Protein AF-A0A2X3L3D7-F1 (afdb_monomer_lite)

Sequence (125 aa):
MIADYIHLIAQYLGLRVNVQMFADRDAALGALAQHKVDMVADPSGKVLPQHARLVPSNNFISDHPVLVHRKNNHGAPFRYRPGMRLAIARWYVDDSWIEQNFPGVTLRHFRYRRAGHGLGSLRRK

Secondary structure (DSSP, 8-state):
-HHHHHHHHHHHHT--------SSHHHHHHHHHTTSSS----TT-PPPPTTS---PPPP-S--------PPPTT-PPP---TT-EEEEETTSS-HHHHHHHSTT-EEEEE----TT---------

Foldseek 3Di:
DLVVVVVVVCVVVVHDDDDDDDPDDVRQLVCCLVVVDVDDDDPLPDDDDPPRPDDDDPDPDDDDDDDDDDDDPPPDDDDADAAAEDEDAPRHDDPVVVCVVRPNYHYDYDHDPPPDDDDDDDDDD

Organism: NCBI:txid158822

Structure (mmCIF, N/CA/C/O backbone):
data_AF-A0A2X3L3D7-F1
#
_entry.id   AF-A0A2X3L3D7-F1
#
loop_
_atom_site.group_PDB
_atom_site.id
_atom_site.type_symbol
_atom_site.label_atom_id
_atom_site.label_alt_id
_atom_site.label_comp_id
_atom_site.label_asym_id
_atom_site.label_entity_id
_atom_site.label_seq_id
_atom_site.pdbx_PDB_ins_code
_atom_site.Cartn_x
_atom_site.Cartn_y
_atom_site.Cartn_z
_atom_site.occupancy
_atom_site.B_iso_or_equiv
_atom_site.auth_seq_id
_atom_site.auth_comp_id
_atom_site.auth_asym_id
_atom_site.auth_atom_id
_atom_site.pdbx_PDB_model_num
ATOM 1 N N . MET A 1 1 ? -0.437 12.166 3.894 1.00 76.88 1 MET A N 1
ATOM 2 C CA . MET A 1 1 ? -1.563 11.469 3.245 1.00 76.88 1 MET A CA 1
ATOM 3 C C . MET A 1 1 ? -2.304 10.546 4.205 1.00 76.88 1 MET A C 1
ATOM 5 O O . MET A 1 1 ? -3.394 10.910 4.599 1.00 76.88 1 MET A O 1
ATOM 9 N N . ILE A 1 2 ? -1.759 9.400 4.647 1.00 88.06 2 ILE A N 1
ATOM 10 C CA . ILE A 1 2 ? -2.502 8.486 5.554 1.00 88.06 2 ILE A CA 1
ATOM 11 C C . IL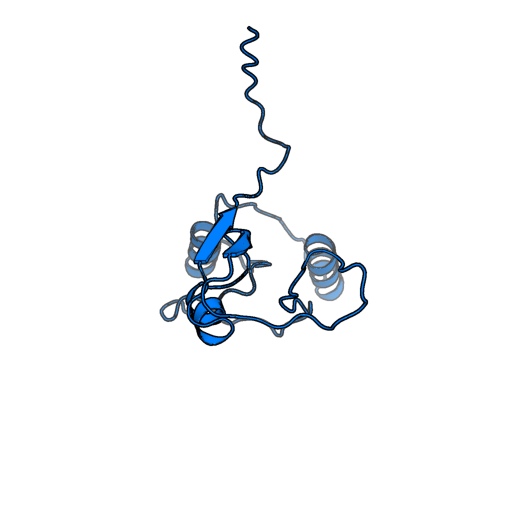E A 1 2 ? -2.985 9.180 6.840 1.00 88.06 2 ILE A C 1
ATOM 13 O O . ILE A 1 2 ? -4.137 9.021 7.226 1.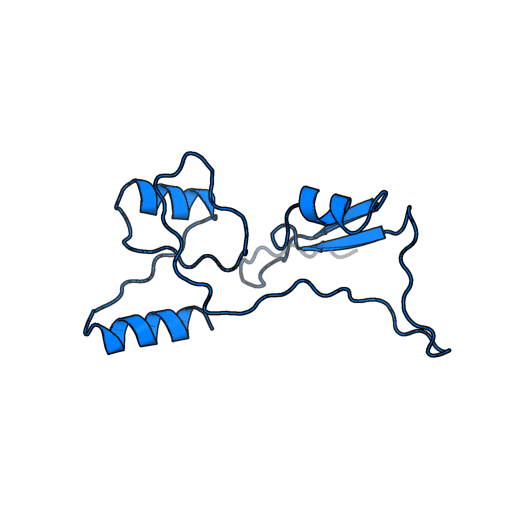00 88.06 2 ILE A O 1
ATOM 17 N N . ALA A 1 3 ? -2.121 9.975 7.478 1.00 88.69 3 ALA A N 1
ATOM 18 C CA . ALA A 1 3 ? -2.478 10.718 8.686 1.00 88.69 3 ALA A CA 1
ATOM 19 C C . ALA A 1 3 ? -3.665 11.675 8.466 1.00 88.69 3 ALA A C 1
ATOM 21 O O . ALA A 1 3 ? -4.501 11.820 9.352 1.00 88.69 3 ALA A O 1
ATOM 22 N N . ASP A 1 4 ? -3.776 12.260 7.271 1.00 90.50 4 ASP A N 1
ATOM 23 C CA . ASP A 1 4 ? -4.844 13.198 6.918 1.00 90.50 4 ASP A CA 1
ATOM 24 C C . ASP A 1 4 ? -6.192 12.468 6.806 1.00 90.50 4 ASP A C 1
ATOM 26 O O . ASP A 1 4 ? -7.196 12.928 7.342 1.00 90.50 4 ASP A O 1
ATOM 30 N N . TYR A 1 5 ? -6.214 11.274 6.199 1.00 90.81 5 TYR A N 1
ATOM 31 C CA . TYR A 1 5 ? -7.420 10.438 6.143 1.00 90.81 5 TYR A CA 1
ATOM 32 C C . TYR A 1 5 ? -7.847 9.934 7.524 1.00 90.81 5 TYR A C 1
ATOM 34 O O . TYR A 1 5 ? -9.034 9.950 7.837 1.00 90.81 5 TYR A O 1
ATOM 42 N N . ILE A 1 6 ? -6.896 9.535 8.376 1.00 91.44 6 ILE A N 1
ATOM 43 C CA . ILE A 1 6 ? -7.195 9.154 9.765 1.00 91.44 6 ILE A CA 1
ATOM 44 C C . ILE A 1 6 ? -7.804 10.341 10.521 1.00 91.44 6 ILE A C 1
ATOM 46 O O . ILE A 1 6 ? -8.771 10.168 11.262 1.00 91.44 6 ILE A O 1
ATOM 50 N N . HIS A 1 7 ? -7.275 11.548 10.309 1.00 91.38 7 HIS A N 1
ATOM 51 C CA . HIS A 1 7 ? -7.820 12.759 10.911 1.00 91.38 7 HIS A CA 1
ATOM 52 C C . HIS A 1 7 ? -9.250 13.049 10.438 1.00 91.38 7 HIS A C 1
ATOM 54 O O . HIS A 1 7 ? -10.112 13.335 11.265 1.00 91.38 7 HIS A O 1
ATOM 60 N N . LEU A 1 8 ? -9.533 12.908 9.140 1.00 93.69 8 LEU A N 1
ATOM 61 C CA . LEU A 1 8 ? -10.890 13.067 8.608 1.00 93.69 8 LEU A CA 1
ATOM 62 C C . LEU A 1 8 ? -11.860 12.041 9.204 1.00 93.69 8 LEU A C 1
ATOM 64 O O . LEU A 1 8 ? -12.939 12.421 9.646 1.00 93.69 8 LEU A O 1
ATOM 68 N N . ILE A 1 9 ? -11.478 10.762 9.280 1.00 91.62 9 ILE A N 1
ATOM 69 C CA . ILE A 1 9 ? -12.306 9.717 9.909 1.00 91.62 9 ILE A CA 1
ATOM 70 C C . ILE A 1 9 ? -12.621 10.086 11.365 1.00 91.62 9 ILE A C 1
ATOM 72 O O . ILE A 1 9 ? -13.773 9.997 11.788 1.00 91.62 9 ILE A O 1
ATOM 76 N N . ALA A 1 10 ? -11.617 10.552 12.114 1.00 94.00 10 ALA A N 1
ATOM 77 C CA . ALA A 1 10 ? -11.794 11.006 13.491 1.00 94.00 10 ALA A CA 1
ATOM 78 C C . ALA A 1 10 ? -12.826 12.139 13.589 1.00 94.00 10 ALA A C 1
ATOM 80 O O . ALA A 1 10 ? -13.732 12.081 14.420 1.00 94.00 10 ALA A O 1
ATOM 81 N N . GLN A 1 11 ? -12.712 13.141 12.713 1.00 96.19 11 GLN A N 1
ATOM 82 C CA . GLN A 1 11 ? -13.621 14.285 12.670 1.00 96.19 11 GLN A CA 1
ATOM 83 C C . GLN A 1 11 ? -15.054 13.872 12.319 1.00 96.19 11 GLN A C 1
ATOM 85 O O . GLN A 1 11 ? -15.979 14.242 13.037 1.00 96.19 11 GLN A O 1
ATOM 90 N N . TYR A 1 12 ? -15.243 13.081 11.259 1.00 96.62 12 TYR A N 1
ATOM 91 C CA . TYR A 1 12 ? -16.575 12.671 10.798 1.00 96.62 12 TYR A CA 1
ATOM 92 C C . TYR A 1 12 ? -17.303 11.751 11.782 1.00 96.62 12 TYR A C 1
ATOM 94 O O . TYR A 1 12 ? -18.531 11.757 11.818 1.00 96.62 12 TYR A O 1
ATOM 102 N N . LEU A 1 13 ? -16.568 10.976 12.583 1.00 95.88 13 LEU A N 1
ATOM 103 C CA . LEU A 1 13 ? -17.143 10.088 13.596 1.00 95.88 13 LEU A CA 1
ATOM 104 C C . LEU A 1 13 ? -17.187 10.711 15.001 1.00 95.88 13 LEU A C 1
ATOM 106 O O . LEU A 1 13 ? -17.697 10.083 15.925 1.00 95.88 13 LEU A O 1
ATOM 110 N N . GLY A 1 14 ? -16.641 11.918 15.191 1.00 96.62 14 GLY A N 1
ATOM 111 C CA . GLY A 1 14 ? -16.532 12.546 16.512 1.00 96.62 14 GLY A CA 1
ATOM 112 C C . GLY A 1 14 ? -15.645 11.765 17.492 1.00 96.62 14 GLY A C 1
ATOM 113 O O . GLY A 1 14 ? -15.862 11.821 18.703 1.00 96.62 14 GLY A O 1
ATOM 114 N N . LEU A 1 15 ? -14.661 11.016 16.985 1.00 95.50 15 LEU A N 1
ATOM 115 C CA . LEU A 1 15 ? -13.795 10.143 17.778 1.00 95.50 15 LEU A CA 1
ATOM 116 C C . LEU A 1 15 ? -12.456 10.811 18.096 1.00 95.50 15 LEU A C 1
ATOM 118 O O . LEU A 1 15 ? -11.885 11.547 17.292 1.00 95.50 15 LEU A O 1
ATOM 122 N N . ARG A 1 16 ? -11.894 10.478 19.262 1.00 94.38 16 ARG A N 1
ATOM 123 C CA . ARG A 1 16 ? -10.473 10.715 19.545 1.00 94.38 16 ARG A CA 1
ATOM 124 C C . ARG A 1 16 ? -9.670 9.537 19.009 1.00 94.38 16 ARG A C 1
ATOM 126 O O . ARG A 1 16 ? -10.010 8.394 19.292 1.00 94.38 16 ARG A O 1
ATOM 133 N N . VAL A 1 17 ? -8.593 9.815 18.283 1.00 92.12 17 VAL A N 1
ATOM 134 C CA . VAL A 1 17 ? -7.724 8.779 17.712 1.00 92.12 17 VAL A CA 1
ATOM 135 C C . VAL A 1 17 ? -6.375 8.769 18.417 1.00 92.12 17 VAL A C 1
ATOM 137 O O . VAL A 1 17 ? -5.770 9.818 18.632 1.00 92.12 17 VAL A O 1
ATOM 140 N N . ASN A 1 18 ? -5.894 7.569 18.738 1.00 94.00 18 ASN A N 1
ATOM 141 C CA . ASN A 1 18 ? -4.518 7.316 19.145 1.00 94.00 18 ASN A CA 1
ATOM 142 C C . ASN A 1 18 ? -3.790 6.583 18.009 1.00 94.00 18 ASN A C 1
ATOM 144 O O . ASN A 1 18 ? -4.301 5.595 17.486 1.00 94.00 18 ASN A O 1
ATOM 148 N N . VAL A 1 19 ? -2.611 7.068 17.618 1.00 92.19 19 VAL A N 1
ATOM 149 C CA . VAL A 1 19 ? -1.831 6.496 16.515 1.00 92.19 19 VAL A CA 1
ATOM 150 C C . VAL A 1 19 ? -0.642 5.725 17.077 1.00 92.19 19 VAL A C 1
ATOM 152 O O . VAL A 1 19 ? 0.253 6.306 17.688 1.00 92.19 19 VAL A O 1
ATOM 155 N N . GLN A 1 20 ? -0.600 4.421 16.806 1.00 93.94 20 GLN A N 1
ATOM 156 C CA . GLN A 1 20 ? 0.522 3.548 17.145 1.00 93.94 20 GLN A CA 1
ATOM 157 C C . GLN A 1 20 ? 1.294 3.144 15.887 1.00 93.94 20 GLN A C 1
ATOM 159 O O . GLN A 1 20 ? 0.710 2.731 14.886 1.00 93.94 20 GLN A O 1
ATOM 164 N N . MET A 1 21 ? 2.625 3.214 15.954 1.00 91.81 21 MET A N 1
ATOM 165 C CA . MET A 1 21 ? 3.499 2.627 14.938 1.00 91.81 21 MET A CA 1
ATOM 166 C C . MET A 1 21 ? 3.947 1.227 15.360 1.00 91.81 21 MET A C 1
ATOM 168 O O . MET A 1 21 ? 4.332 1.010 16.508 1.00 91.81 21 MET A O 1
ATOM 172 N N . PHE A 1 22 ? 3.949 0.302 14.404 1.00 92.94 22 PHE A N 1
ATOM 173 C CA . PHE A 1 22 ? 4.479 -1.051 14.560 1.00 92.94 22 PHE A CA 1
ATOM 174 C C . PHE A 1 22 ? 5.783 -1.211 13.773 1.00 92.94 22 PHE A C 1
ATOM 176 O O . PHE A 1 22 ? 6.047 -0.461 12.831 1.00 92.94 22 PHE A O 1
ATOM 183 N N . ALA A 1 23 ? 6.604 -2.185 14.174 1.00 90.19 23 ALA A N 1
ATOM 184 C CA . ALA A 1 23 ? 7.897 -2.453 13.543 1.00 90.19 23 ALA A CA 1
ATOM 185 C C . ALA A 1 23 ? 7.754 -2.894 12.075 1.00 90.19 23 ALA A C 1
ATOM 187 O O . ALA A 1 23 ? 8.565 -2.513 11.229 1.00 90.19 23 ALA A O 1
ATOM 188 N N . ASP A 1 24 ? 6.706 -3.660 11.779 1.00 88.88 24 ASP A N 1
ATOM 189 C CA . ASP A 1 24 ? 6.387 -4.174 10.454 1.00 88.88 24 ASP A CA 1
ATOM 190 C C . ASP A 1 24 ? 4.874 -4.418 10.294 1.00 88.88 24 ASP A C 1
ATOM 192 O O . ASP A 1 24 ? 4.076 -4.225 11.219 1.00 88.88 24 ASP A O 1
ATOM 196 N N . ARG A 1 25 ? 4.485 -4.796 9.071 1.00 88.50 25 ARG A N 1
ATOM 197 C CA . ARG A 1 25 ? 3.093 -5.053 8.689 1.00 88.50 25 ARG A CA 1
ATOM 198 C C . ARG A 1 25 ? 2.497 -6.228 9.462 1.00 88.50 25 ARG A C 1
ATOM 200 O O . ARG A 1 25 ? 1.345 -6.142 9.877 1.00 88.50 25 ARG A O 1
ATOM 207 N N . ASP A 1 26 ? 3.262 -7.294 9.672 1.00 89.88 26 ASP A N 1
ATOM 208 C CA . ASP A 1 26 ? 2.763 -8.511 10.314 1.00 89.88 26 ASP A CA 1
ATOM 209 C C . ASP A 1 26 ? 2.446 -8.255 11.791 1.00 89.88 26 ASP A C 1
ATOM 211 O O . ASP A 1 26 ? 1.398 -8.677 12.282 1.00 89.88 26 ASP A O 1
ATOM 215 N N . ALA A 1 27 ? 3.276 -7.466 12.477 1.00 93.56 27 ALA A N 1
ATOM 216 C CA . ALA A 1 27 ? 3.007 -7.006 13.834 1.00 93.56 27 ALA A CA 1
ATOM 217 C C . ALA A 1 27 ? 1.729 -6.151 13.919 1.00 93.56 27 ALA A C 1
ATOM 219 O O . ALA A 1 27 ? 0.930 -6.336 14.839 1.00 93.56 27 ALA A O 1
ATOM 220 N N . ALA A 1 28 ? 1.504 -5.249 12.955 1.00 93.94 28 ALA A N 1
ATOM 221 C CA . ALA A 1 28 ? 0.297 -4.420 12.910 1.00 93.94 28 ALA A CA 1
ATOM 222 C C . ALA A 1 28 ? -0.972 -5.256 12.669 1.00 93.94 28 ALA A C 1
ATOM 224 O O . ALA A 1 28 ? -1.958 -5.117 13.395 1.00 93.94 28 ALA A O 1
ATOM 225 N N . LEU A 1 29 ? -0.943 -6.165 11.687 1.00 93.06 29 LEU A N 1
ATOM 226 C CA . LEU A 1 29 ? -2.070 -7.057 11.394 1.00 93.06 29 LEU A CA 1
ATOM 227 C C . LEU A 1 29 ? -2.335 -8.035 12.546 1.00 93.06 29 LEU A C 1
ATOM 229 O O . LEU A 1 29 ? -3.491 -8.319 12.857 1.00 93.06 29 LEU A O 1
ATOM 233 N N . GLY A 1 30 ? -1.283 -8.509 13.218 1.00 92.88 30 GLY A N 1
ATOM 234 C CA . GLY A 1 30 ? -1.398 -9.323 14.425 1.00 92.88 30 GLY A CA 1
ATOM 235 C C . GLY A 1 30 ? -2.056 -8.569 15.582 1.00 92.88 30 GLY A C 1
ATOM 236 O O . GLY A 1 30 ? -2.910 -9.130 16.267 1.00 92.88 30 GLY A O 1
ATOM 237 N N . ALA A 1 31 ? -1.715 -7.292 15.782 1.00 94.88 31 ALA A N 1
ATOM 238 C CA . ALA A 1 31 ? -2.365 -6.444 16.780 1.00 94.88 31 ALA A CA 1
ATOM 239 C C . ALA A 1 31 ? -3.857 -6.234 16.473 1.00 94.88 31 ALA A C 1
ATOM 241 O O . ALA A 1 31 ? -4.680 -6.337 17.384 1.00 94.88 31 ALA A O 1
ATOM 242 N N . LEU A 1 32 ? -4.209 -6.020 15.201 1.00 94.31 32 LEU A N 1
ATOM 243 C CA . LEU A 1 32 ? -5.601 -5.913 14.756 1.00 94.31 32 LEU A CA 1
ATOM 244 C C . LEU A 1 32 ? -6.376 -7.216 14.999 1.00 94.31 32 LEU A C 1
ATOM 246 O O . LEU A 1 32 ? -7.456 -7.195 15.582 1.00 94.31 32 LEU A O 1
ATOM 250 N N . ALA A 1 33 ? -5.799 -8.363 14.633 1.00 92.44 33 ALA A N 1
ATOM 251 C CA . ALA A 1 33 ? -6.413 -9.676 14.848 1.00 92.44 33 ALA A CA 1
ATOM 252 C C . ALA A 1 33 ? -6.611 -10.022 16.338 1.00 92.44 33 ALA A C 1
ATOM 254 O O . ALA A 1 33 ? -7.477 -10.825 16.675 1.00 92.44 33 ALA A O 1
ATOM 255 N N . GLN A 1 34 ? -5.809 -9.427 17.225 1.00 93.38 34 GLN A N 1
ATOM 256 C CA . GLN A 1 34 ? -5.910 -9.564 18.682 1.00 93.38 34 GLN A CA 1
ATOM 257 C C . GLN A 1 34 ? -6.765 -8.460 19.331 1.00 93.38 34 GLN A C 1
ATOM 259 O O . GLN A 1 34 ? -6.764 -8.355 20.555 1.00 93.38 34 GLN A O 1
ATOM 264 N N . HIS A 1 35 ? -7.453 -7.626 18.541 1.00 93.38 35 HIS A N 1
ATOM 265 C CA . HIS A 1 35 ? -8.259 -6.492 19.015 1.00 93.38 35 HIS A CA 1
ATOM 266 C C . HIS A 1 35 ? -7.480 -5.473 19.867 1.00 93.38 35 HIS A C 1
ATOM 268 O O . HIS A 1 35 ? -8.044 -4.809 20.733 1.00 93.38 35 HIS A O 1
ATOM 274 N N . LYS A 1 36 ? -6.168 -5.338 19.636 1.00 96.00 36 LYS A N 1
ATOM 275 C CA . LYS A 1 36 ? -5.322 -4.332 20.306 1.00 96.00 36 LYS A CA 1
ATOM 276 C C . LYS A 1 36 ? -5.402 -2.955 19.645 1.00 96.00 36 LYS A C 1
ATOM 278 O O . LYS A 1 36 ? -5.024 -1.967 20.262 1.00 96.00 36 LYS A O 1
ATOM 283 N N . VAL A 1 37 ? -5.842 -2.911 18.390 1.00 95.88 37 VAL A N 1
ATOM 284 C CA . VAL A 1 37 ? -6.116 -1.698 17.613 1.00 95.88 37 VAL A CA 1
ATOM 285 C C . VAL A 1 37 ? -7.393 -1.913 16.808 1.00 95.88 37 VAL A C 1
ATOM 287 O O . VAL A 1 37 ? -7.693 -3.046 16.433 1.00 95.88 37 VAL A O 1
ATOM 290 N N . ASP A 1 38 ? -8.112 -0.833 16.513 1.00 93.50 38 ASP A N 1
ATOM 291 C CA . ASP A 1 38 ? -9.395 -0.900 15.799 1.00 93.50 38 ASP A CA 1
ATOM 292 C C . ASP A 1 38 ? -9.234 -0.913 14.270 1.00 93.50 38 ASP A C 1
ATOM 294 O O . ASP A 1 38 ? -10.091 -1.414 13.546 1.00 93.50 38 ASP A O 1
ATOM 298 N N . MET A 1 39 ? -8.128 -0.361 13.759 1.00 92.50 39 MET A N 1
ATOM 299 C CA . MET A 1 39 ? -7.843 -0.257 12.327 1.00 92.50 39 MET A CA 1
ATOM 300 C C . MET A 1 39 ? -6.333 -0.255 12.066 1.00 92.50 39 MET A C 1
ATOM 302 O O . MET A 1 39 ? -5.551 0.276 12.855 1.00 92.50 39 MET A O 1
ATOM 306 N N . VAL A 1 40 ? -5.928 -0.796 10.915 1.00 93.25 40 VAL A N 1
ATOM 307 C CA . VAL A 1 40 ? -4.564 -0.678 10.382 1.00 93.25 40 VAL A CA 1
ATOM 308 C C . VAL A 1 40 ? -4.615 0.086 9.067 1.00 93.25 40 VAL A C 1
ATOM 310 O O . VAL A 1 40 ? -5.305 -0.317 8.135 1.00 93.25 40 VAL A O 1
ATOM 313 N N . ALA A 1 41 ? -3.854 1.176 8.981 1.00 90.31 41 ALA A N 1
ATOM 314 C CA . ALA A 1 41 ? -3.621 1.861 7.719 1.00 90.31 41 ALA A CA 1
ATOM 315 C C . ALA A 1 41 ? -2.440 1.203 6.991 1.00 90.31 41 ALA A C 1
ATOM 317 O O . ALA A 1 41 ? -1.284 1.380 7.379 1.00 90.31 41 ALA A O 1
ATOM 318 N N . ASP A 1 42 ? -2.742 0.437 5.945 1.00 87.31 42 ASP A N 1
ATOM 319 C CA . ASP A 1 42 ? -1.762 -0.313 5.162 1.00 87.31 42 ASP A CA 1
ATOM 320 C C . ASP A 1 42 ? -1.544 0.327 3.778 1.00 87.31 42 ASP A C 1
ATOM 322 O O . ASP A 1 42 ? -2.382 0.163 2.892 1.00 87.31 42 ASP A O 1
ATOM 326 N N . PRO A 1 43 ? -0.427 1.047 3.555 1.00 80.69 43 PRO A N 1
ATOM 327 C CA . PRO A 1 43 ? -0.126 1.640 2.254 1.00 80.69 43 PRO A CA 1
ATOM 328 C C . PRO A 1 43 ? 0.458 0.650 1.243 1.00 80.69 43 PRO A C 1
ATOM 330 O O . PRO A 1 43 ? 0.790 1.064 0.140 1.00 80.69 43 PRO A O 1
ATOM 333 N N . SER A 1 44 ? 0.685 -0.618 1.606 1.00 76.69 44 SER A N 1
ATOM 334 C CA . SER A 1 44 ? 1.429 -1.539 0.736 1.00 76.69 44 SER A CA 1
ATOM 335 C C . SER A 1 44 ? 0.625 -2.062 -0.451 1.00 76.69 44 SER A C 1
ATOM 337 O O . SER A 1 44 ? 1.220 -2.613 -1.369 1.00 76.69 44 SER A O 1
ATOM 339 N N . GLY A 1 45 ? -0.709 -1.970 -0.419 1.00 70.69 45 GLY A N 1
ATOM 340 C CA . GLY A 1 45 ? -1.568 -2.569 -1.447 1.00 70.69 45 GLY A CA 1
ATOM 341 C C . GLY A 1 45 ? -1.463 -4.100 -1.539 1.00 70.69 45 GLY A C 1
ATOM 342 O O . GLY A 1 45 ? -1.992 -4.695 -2.475 1.00 70.69 45 GLY A O 1
ATOM 343 N N . LYS A 1 46 ? -0.784 -4.751 -0.583 1.00 77.25 46 LYS A N 1
ATOM 344 C CA . LYS A 1 46 ? -0.609 -6.205 -0.546 1.00 77.25 46 LYS A CA 1
ATOM 345 C C . LYS A 1 46 ? -1.897 -6.898 -0.143 1.00 77.25 46 LYS A C 1
ATOM 347 O O . LYS A 1 46 ? -2.644 -6.419 0.713 1.00 77.25 46 LYS A O 1
ATOM 352 N N . VAL A 1 47 ? -2.093 -8.096 -0.684 1.00 77.88 47 VAL A N 1
ATOM 353 C CA . VAL A 1 47 ? -3.222 -8.952 -0.312 1.00 77.88 47 VAL A CA 1
ATOM 354 C C . VAL A 1 47 ? -3.189 -9.222 1.200 1.00 77.88 47 VAL A C 1
ATOM 356 O O . VAL A 1 47 ? -2.125 -9.373 1.818 1.00 77.88 47 VAL A O 1
ATOM 359 N N . LEU A 1 48 ? -4.363 -9.222 1.830 1.00 82.50 48 LEU A N 1
ATOM 360 C CA . LEU A 1 48 ? -4.486 -9.624 3.228 1.00 82.50 48 LEU A CA 1
ATOM 361 C C . LEU A 1 48 ? -4.158 -11.120 3.371 1.00 82.50 48 LEU A C 1
ATOM 363 O O . LEU A 1 48 ? -4.477 -11.903 2.473 1.00 82.50 48 LEU A O 1
ATOM 367 N N . PRO A 1 49 ? -3.534 -11.552 4.481 1.00 81.12 49 PRO A N 1
ATOM 368 C CA . PRO A 1 49 ? -3.289 -12.972 4.708 1.00 81.12 49 PRO A CA 1
ATOM 369 C C . PRO A 1 49 ? -4.606 -13.764 4.672 1.00 81.12 49 PRO A C 1
ATOM 371 O O . PRO A 1 49 ? -5.544 -13.421 5.386 1.00 81.12 49 PRO A O 1
ATOM 374 N N . GLN A 1 50 ? -4.668 -14.838 3.873 1.00 69.56 50 GLN A N 1
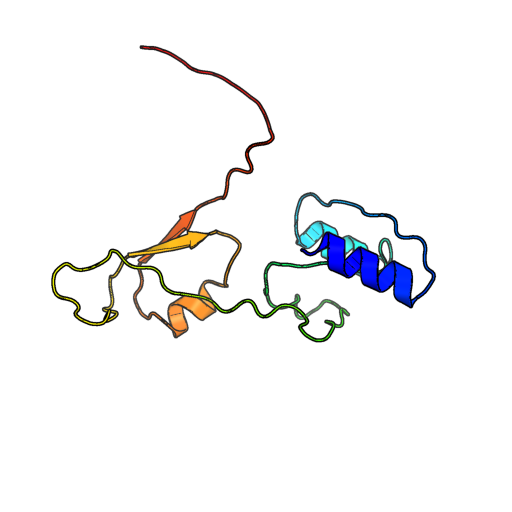ATOM 375 C CA . GLN A 1 50 ? -5.908 -15.594 3.601 1.00 69.56 50 GLN A CA 1
ATOM 376 C C . GLN A 1 50 ? -6.598 -16.156 4.857 1.00 69.56 50 GLN A C 1
ATOM 378 O O . GLN A 1 50 ? -7.804 -16.372 4.857 1.00 69.56 50 GLN A O 1
ATOM 383 N N . HIS A 1 51 ? -5.841 -16.394 5.930 1.00 66.38 51 HIS A N 1
ATOM 384 C CA . HIS A 1 51 ? -6.356 -16.943 7.189 1.00 66.38 51 HIS A CA 1
ATOM 385 C C . HIS A 1 51 ? -6.713 -15.876 8.229 1.00 66.38 51 HIS A C 1
ATOM 387 O O . HIS A 1 51 ? -7.145 -16.208 9.335 1.00 66.38 51 HIS A O 1
ATOM 393 N N . ALA A 1 52 ? -6.519 -14.597 7.914 1.00 68.00 52 ALA A N 1
ATOM 394 C CA . ALA A 1 52 ? -6.848 -13.522 8.827 1.00 68.00 52 ALA A CA 1
ATOM 395 C C . ALA A 1 52 ? -8.339 -13.181 8.675 1.00 68.00 52 ALA A C 1
ATOM 397 O O . ALA A 1 52 ? -8.807 -12.903 7.574 1.00 68.00 52 ALA A O 1
ATOM 398 N N . ARG A 1 53 ? -9.101 -13.181 9.779 1.00 82.06 53 ARG A N 1
ATOM 399 C CA . ARG A 1 53 ? -10.484 -12.657 9.828 1.00 82.06 53 ARG A CA 1
ATOM 400 C C . ARG A 1 53 ? -10.477 -11.124 9.754 1.00 82.06 53 ARG A C 1
ATOM 402 O O . ARG A 1 53 ? -10.951 -10.447 10.658 1.00 82.06 53 ARG A O 1
ATOM 409 N N . LEU A 1 54 ? -9.857 -10.588 8.709 1.00 87.94 54 LEU A N 1
ATOM 410 C CA . LEU A 1 54 ? -9.686 -9.164 8.468 1.00 87.94 54 LEU A CA 1
ATOM 411 C C . LEU A 1 54 ? -10.527 -8.773 7.262 1.00 87.94 54 LEU A C 1
ATOM 413 O O . LEU A 1 54 ? -10.508 -9.451 6.237 1.00 87.94 54 LEU A O 1
ATOM 417 N N . VAL A 1 55 ? -11.253 -7.668 7.393 1.00 88.94 55 VAL A N 1
ATOM 418 C CA . VAL A 1 55 ? -12.094 -7.126 6.327 1.00 88.94 55 VAL A CA 1
ATOM 419 C C . VAL A 1 55 ? -11.448 -5.835 5.827 1.00 88.94 55 VAL A C 1
ATOM 421 O O . VAL A 1 55 ? -11.253 -4.922 6.632 1.00 88.94 55 VAL A O 1
ATOM 424 N N . PRO A 1 56 ? -11.083 -5.737 4.536 1.00 88.31 56 PRO A N 1
ATOM 425 C CA . PRO A 1 56 ? -10.556 -4.498 3.987 1.00 88.31 56 PRO A CA 1
ATOM 426 C C . PRO A 1 56 ? -11.676 -3.461 3.834 1.00 88.31 56 PRO A C 1
ATOM 428 O O . PRO A 1 56 ? -12.803 -3.791 3.461 1.00 88.31 56 PRO A O 1
ATOM 431 N N . SER A 1 57 ? -11.353 -2.191 4.081 1.00 88.44 57 SER A N 1
ATOM 432 C CA . SER A 1 57 ? -12.182 -1.077 3.620 1.00 88.44 57 SER A CA 1
ATOM 433 C C . SER A 1 57 ? -12.189 -1.008 2.091 1.00 88.44 57 SER A C 1
ATOM 435 O O . SER A 1 57 ? -11.315 -1.562 1.425 1.00 88.44 57 SER A O 1
ATOM 437 N N . ASN A 1 58 ? -13.113 -0.229 1.527 1.00 87.44 58 ASN A N 1
ATOM 438 C CA . ASN A 1 58 ? -12.977 0.207 0.139 1.00 87.44 58 ASN A CA 1
ATOM 439 C C . ASN A 1 58 ? -11.651 0.960 -0.062 1.00 87.44 58 ASN A C 1
ATOM 441 O O . ASN A 1 58 ? -11.205 1.697 0.823 1.00 87.44 58 ASN A O 1
ATOM 445 N N . ASN A 1 59 ? -11.041 0.807 -1.239 1.00 83.38 59 ASN A N 1
ATOM 446 C CA . ASN A 1 59 ? -9.862 1.584 -1.614 1.00 83.38 59 ASN A CA 1
ATOM 447 C C . ASN A 1 59 ? -10.238 3.065 -1.744 1.00 83.38 59 ASN A C 1
ATOM 449 O O . ASN A 1 59 ? -11.094 3.426 -2.548 1.00 83.38 59 ASN A O 1
ATOM 453 N N . PHE A 1 60 ? -9.574 3.921 -0.969 1.00 82.94 60 PHE A N 1
ATOM 454 C CA . PHE A 1 60 ? -9.780 5.375 -0.982 1.00 82.94 60 PHE A CA 1
ATOM 455 C C . PHE A 1 60 ? -8.564 6.153 -1.513 1.00 82.94 60 PHE A C 1
ATOM 457 O O . PHE A 1 60 ? -8.656 7.356 -1.745 1.00 82.94 60 PHE A O 1
ATOM 464 N N . ILE A 1 61 ? -7.434 5.471 -1.736 1.00 81.12 61 ILE A N 1
ATOM 465 C CA . ILE A 1 61 ? -6.258 5.993 -2.440 1.00 81.12 61 ILE A CA 1
ATOM 466 C C . ILE A 1 61 ? -6.014 5.079 -3.640 1.00 81.12 61 ILE A C 1
ATOM 468 O O . ILE A 1 61 ? -5.888 3.866 -3.485 1.00 81.12 61 ILE A O 1
ATOM 472 N N . SER A 1 62 ? -5.967 5.662 -4.837 1.00 77.81 62 SER A N 1
ATOM 473 C CA . SER A 1 62 ? -5.571 4.938 -6.047 1.00 77.81 62 SER A CA 1
ATOM 474 C C . SER A 1 62 ? -4.045 4.901 -6.127 1.00 77.81 62 SER A C 1
ATOM 476 O O . SER A 1 62 ? -3.423 5.930 -6.382 1.00 77.81 62 SER A O 1
ATOM 478 N N . ASP A 1 63 ? -3.452 3.731 -5.893 1.00 77.62 63 ASP A N 1
ATOM 479 C CA . ASP A 1 63 ? -2.023 3.468 -6.098 1.00 77.62 63 ASP A CA 1
ATOM 480 C C . ASP A 1 63 ? -1.882 2.400 -7.187 1.00 77.62 63 ASP A C 1
ATOM 482 O O . ASP A 1 63 ? -2.184 1.223 -6.980 1.00 77.62 63 ASP A O 1
ATOM 486 N N . HIS A 1 64 ? -1.510 2.840 -8.387 1.00 80.12 64 HIS A N 1
ATOM 487 C CA . HIS A 1 64 ? -1.320 1.964 -9.535 1.00 80.12 64 HIS A CA 1
ATOM 488 C C . HIS A 1 64 ? 0.175 1.827 -9.831 1.00 80.12 64 HIS A C 1
ATOM 490 O O . HIS A 1 64 ? 0.846 2.853 -9.984 1.00 80.12 64 HIS A O 1
ATOM 496 N N . PRO A 1 65 ? 0.700 0.595 -9.986 1.00 84.69 65 PRO A N 1
ATOM 497 C CA . PRO A 1 65 ? 2.088 0.390 -10.367 1.00 84.69 65 PRO A CA 1
ATOM 498 C C . PRO A 1 65 ? 2.410 1.077 -11.692 1.00 84.69 65 PRO A C 1
ATOM 500 O O . PRO A 1 65 ? 1.744 0.856 -12.704 1.00 84.69 65 PRO A O 1
ATOM 503 N N . VAL A 1 66 ? 3.472 1.881 -11.696 1.00 87.69 66 VAL A N 1
ATOM 504 C CA . VAL A 1 66 ? 3.983 2.541 -12.902 1.00 87.69 66 VAL A CA 1
ATOM 505 C C . VAL A 1 66 ? 5.372 2.032 -13.250 1.00 87.69 66 VAL A C 1
ATOM 507 O O . VAL A 1 66 ? 6.220 1.818 -12.381 1.00 87.69 66 VAL A O 1
ATOM 510 N N . LEU A 1 67 ? 5.626 1.866 -14.547 1.00 88.69 67 LEU A N 1
ATOM 511 C CA . LEU A 1 67 ? 6.945 1.510 -15.045 1.00 88.69 67 LEU A CA 1
ATOM 512 C C . LEU A 1 67 ? 7.726 2.770 -15.409 1.00 88.69 67 LEU A C 1
ATOM 514 O O . LEU A 1 67 ? 7.340 3.525 -16.299 1.00 88.69 67 LEU A O 1
ATOM 518 N N . VAL A 1 68 ? 8.868 2.958 -14.753 1.00 89.81 68 VAL A N 1
ATOM 519 C CA . VAL A 1 68 ? 9.792 4.051 -15.057 1.00 89.81 68 VAL A CA 1
ATOM 520 C C . VAL A 1 68 ? 10.990 3.493 -15.812 1.00 89.81 68 VAL A C 1
ATOM 522 O O . VAL A 1 68 ? 11.655 2.564 -15.356 1.00 89.81 68 VAL A O 1
ATOM 525 N N . HIS A 1 69 ? 11.293 4.084 -16.964 1.00 88.62 69 HIS A N 1
ATOM 526 C CA . HIS A 1 69 ? 12.468 3.749 -17.760 1.00 88.62 69 HIS A CA 1
ATOM 527 C C . HIS A 1 69 ? 13.280 5.005 -18.082 1.00 88.62 69 HIS A C 1
ATOM 529 O O . HIS A 1 69 ? 12.785 6.131 -18.022 1.00 88.62 69 HIS A O 1
ATOM 535 N N . ARG A 1 70 ? 14.555 4.822 -18.446 1.00 86.00 70 ARG A N 1
ATOM 536 C CA . ARG A 1 70 ? 15.394 5.926 -18.928 1.00 86.00 70 ARG A CA 1
ATOM 537 C C . ARG A 1 70 ? 14.739 6.554 -20.164 1.00 86.00 70 ARG A C 1
ATOM 539 O O . ARG A 1 70 ? 14.348 5.832 -21.084 1.00 86.00 70 ARG A O 1
ATOM 546 N N . LYS A 1 71 ? 14.681 7.888 -20.205 1.00 83.19 71 LYS A N 1
ATOM 547 C CA . LYS A 1 71 ? 14.267 8.645 -21.394 1.00 83.19 71 LYS A CA 1
ATOM 548 C C . LYS A 1 71 ? 15.151 8.255 -22.579 1.00 83.19 71 LYS A C 1
ATOM 550 O O . LYS A 1 71 ? 16.376 8.309 -22.474 1.00 83.19 71 LYS A O 1
ATOM 555 N N . ASN A 1 72 ? 14.545 7.846 -23.688 1.00 77.12 72 ASN A N 1
ATOM 556 C CA . ASN A 1 72 ? 15.287 7.596 -24.915 1.00 77.12 72 ASN A CA 1
ATOM 557 C C . ASN A 1 72 ? 15.404 8.882 -25.741 1.00 77.12 72 ASN A C 1
ATOM 559 O O . ASN A 1 72 ? 14.532 9.747 -25.713 1.00 77.12 72 ASN A O 1
ATOM 563 N N . ASN A 1 73 ? 16.500 9.009 -26.485 1.00 71.69 73 ASN A N 1
ATOM 564 C CA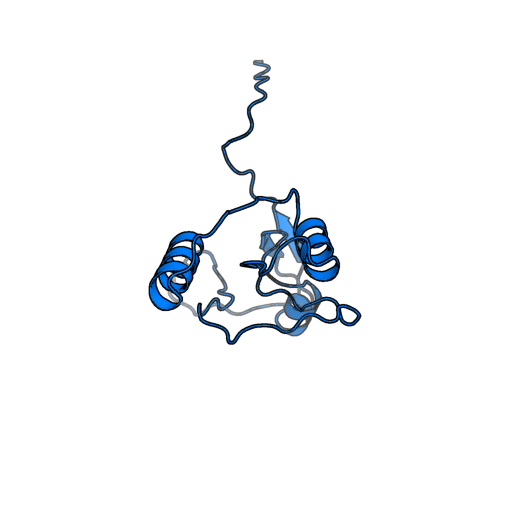 . ASN A 1 73 ? 16.754 10.200 -27.297 1.00 71.69 73 ASN A CA 1
ATOM 565 C C . ASN A 1 73 ? 15.885 10.251 -28.566 1.00 71.69 73 ASN A C 1
ATOM 567 O O . ASN A 1 73 ? 15.787 11.297 -29.191 1.00 71.69 73 ASN A O 1
ATOM 571 N N . HIS A 1 74 ? 15.244 9.135 -28.932 1.00 77.25 74 HIS A N 1
ATOM 572 C CA . HIS A 1 74 ? 14.523 8.972 -30.198 1.00 77.25 74 HIS A CA 1
ATOM 573 C C . HIS A 1 74 ? 12.994 8.900 -30.048 1.00 77.25 74 HIS A C 1
ATOM 575 O O . HIS A 1 74 ? 12.309 8.619 -31.024 1.00 77.25 74 HIS A O 1
ATOM 581 N N . GLY A 1 75 ? 12.444 9.095 -28.843 1.00 73.81 75 GLY A N 1
ATOM 582 C CA . GLY A 1 75 ? 10.991 9.139 -28.617 1.00 73.81 75 GLY A CA 1
ATOM 583 C C . GLY A 1 75 ? 10.239 7.816 -28.818 1.00 73.81 75 GLY A C 1
ATOM 584 O O . GLY A 1 75 ? 9.013 7.803 -28.779 1.00 73.81 75 GLY A O 1
ATOM 585 N N . ALA A 1 76 ? 10.932 6.692 -29.027 1.00 80.38 76 ALA A N 1
ATOM 586 C CA . ALA A 1 76 ? 10.276 5.398 -29.189 1.00 80.38 76 ALA A CA 1
ATOM 587 C C . ALA A 1 76 ? 9.525 4.980 -27.902 1.00 80.38 76 ALA A C 1
ATOM 589 O O . ALA A 1 76 ? 10.030 5.194 -26.797 1.00 80.38 76 ALA A O 1
ATOM 590 N N . PRO A 1 77 ? 8.351 4.341 -27.992 1.00 83.00 77 PRO A N 1
ATOM 591 C CA . PRO A 1 77 ? 7.680 3.811 -26.810 1.00 83.00 77 PRO A CA 1
ATOM 592 C C . PRO A 1 77 ? 8.513 2.692 -26.171 1.00 83.00 77 PRO A C 1
ATOM 594 O O . PRO A 1 77 ? 9.193 1.927 -26.866 1.00 83.00 77 PRO A O 1
ATOM 597 N N . PHE A 1 78 ? 8.455 2.578 -24.843 1.00 86.38 78 PHE A N 1
ATOM 598 C CA . PHE A 1 78 ? 9.075 1.462 -24.135 1.00 86.38 78 PHE A CA 1
ATOM 599 C C . PHE A 1 78 ? 8.467 0.132 -24.593 1.00 86.38 78 PHE A C 1
ATOM 601 O O . PHE A 1 78 ? 7.254 0.010 -24.755 1.00 86.38 78 PHE A O 1
ATOM 608 N N . ARG A 1 79 ? 9.317 -0.882 -24.778 1.00 89.00 79 ARG A N 1
ATOM 609 C CA . ARG A 1 79 ? 8.898 -2.256 -25.063 1.00 89.00 79 ARG A CA 1
ATOM 610 C C . ARG A 1 79 ? 9.635 -3.205 -24.137 1.00 89.00 79 ARG A C 1
ATOM 612 O O . ARG A 1 79 ? 10.866 -3.250 -24.166 1.00 89.00 79 ARG A O 1
ATOM 619 N N . TYR A 1 80 ? 8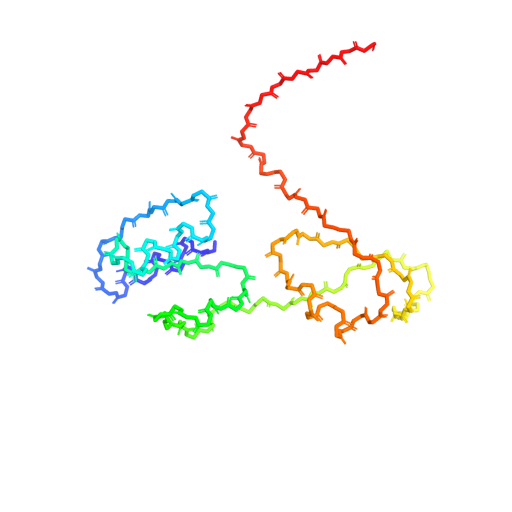.879 -3.968 -23.357 1.00 91.25 80 TYR A N 1
ATOM 620 C CA . TYR A 1 80 ? 9.432 -5.016 -22.513 1.00 91.25 80 TYR A CA 1
ATOM 621 C C . TYR A 1 80 ? 10.076 -6.124 -23.358 1.00 91.25 80 TYR A C 1
ATOM 623 O O . TYR A 1 80 ? 9.611 -6.433 -24.457 1.00 91.25 80 TYR A O 1
ATOM 631 N N . ARG A 1 81 ? 11.152 -6.722 -22.838 1.00 92.69 81 ARG A N 1
ATOM 632 C CA . ARG A 1 81 ? 11.771 -7.937 -23.380 1.00 92.69 81 ARG A CA 1
ATOM 633 C C . ARG A 1 81 ? 12.173 -8.849 -22.216 1.00 92.69 81 ARG A C 1
ATOM 635 O O . ARG A 1 81 ? 12.735 -8.329 -21.248 1.00 92.69 81 ARG A O 1
ATOM 642 N N . PRO A 1 82 ? 11.955 -10.172 -22.310 1.00 94.19 82 PRO A N 1
ATOM 643 C CA . PRO A 1 82 ? 12.475 -11.116 -21.324 1.00 94.19 82 PRO A CA 1
ATOM 644 C C . PRO A 1 82 ? 13.980 -10.924 -21.092 1.00 94.19 82 PRO A C 1
ATOM 646 O O . PRO A 1 82 ? 14.724 -10.589 -22.018 1.00 94.19 82 PRO A O 1
ATOM 649 N N . GLY A 1 83 ? 14.426 -11.088 -19.848 1.00 92.56 83 GLY A N 1
ATOM 650 C CA . GLY A 1 83 ? 15.808 -10.845 -19.424 1.00 92.56 83 GLY A CA 1
ATOM 651 C C . GLY A 1 83 ? 16.116 -9.393 -19.040 1.00 92.56 83 GLY A C 1
ATOM 652 O O . GLY A 1 83 ? 17.223 -9.096 -18.582 1.00 92.56 83 GLY A O 1
ATOM 653 N N . MET A 1 84 ? 15.160 -8.467 -19.181 1.00 94.56 84 MET A N 1
ATOM 654 C CA . MET A 1 84 ? 15.308 -7.120 -18.629 1.00 94.56 84 MET A CA 1
ATOM 655 C C . MET A 1 84 ? 15.443 -7.153 -17.101 1.00 94.56 84 MET A C 1
ATOM 657 O O . MET A 1 84 ? 14.929 -8.036 -16.418 1.00 94.56 84 MET A O 1
ATOM 661 N N . ARG A 1 85 ? 16.140 -6.155 -16.552 1.00 94.94 85 ARG A N 1
ATOM 662 C CA . ARG A 1 85 ? 16.323 -5.992 -15.106 1.00 94.94 85 ARG A CA 1
ATOM 663 C C . ARG A 1 85 ? 15.340 -4.961 -14.571 1.00 94.94 85 ARG A C 1
ATOM 665 O O . ARG A 1 85 ? 15.382 -3.814 -15.013 1.00 94.94 85 ARG A O 1
ATOM 672 N N . LEU A 1 86 ? 14.535 -5.344 -13.585 1.00 93.69 86 LEU A N 1
ATOM 673 C CA . LEU A 1 86 ? 13.608 -4.444 -12.905 1.00 93.69 86 LEU A CA 1
ATOM 674 C C . LEU A 1 86 ? 14.104 -4.155 -11.487 1.00 93.69 86 LEU A C 1
ATOM 676 O O . LEU A 1 86 ? 14.360 -5.064 -10.698 1.00 93.69 86 LEU A O 1
ATOM 680 N N . ALA A 1 87 ? 14.261 -2.871 -11.175 1.00 92.62 87 ALA A N 1
ATOM 681 C CA . ALA A 1 87 ? 14.514 -2.402 -9.821 1.00 92.62 87 ALA A CA 1
ATOM 682 C C . ALA A 1 87 ? 13.175 -2.066 -9.162 1.00 92.62 87 ALA A C 1
ATOM 684 O O . ALA A 1 87 ? 12.417 -1.268 -9.707 1.00 92.62 87 ALA A O 1
ATOM 685 N N . ILE A 1 88 ? 12.897 -2.646 -7.995 1.00 89.88 88 ILE A N 1
ATOM 686 C CA . ILE A 1 88 ? 11.641 -2.413 -7.276 1.00 89.88 88 ILE A CA 1
ATOM 687 C C . ILE A 1 88 ? 11.894 -2.208 -5.783 1.00 89.88 88 ILE A C 1
ATOM 689 O O . ILE A 1 88 ? 12.815 -2.787 -5.205 1.00 89.88 88 ILE A O 1
ATOM 693 N N . ALA A 1 89 ? 11.091 -1.365 -5.133 1.00 84.69 89 ALA A N 1
ATOM 694 C CA . ALA A 1 89 ? 11.094 -1.287 -3.679 1.00 84.69 89 ALA A CA 1
ATOM 695 C C . ALA A 1 89 ? 10.566 -2.603 -3.091 1.00 84.69 89 ALA A C 1
ATOM 697 O O . ALA A 1 89 ? 9.533 -3.105 -3.526 1.00 84.69 89 ALA A O 1
ATOM 698 N N . ARG A 1 90 ? 11.248 -3.138 -2.068 1.00 76.06 90 ARG A N 1
ATOM 699 C CA . ARG A 1 90 ? 10.924 -4.443 -1.450 1.00 76.06 90 ARG A CA 1
ATOM 700 C C . ARG A 1 90 ? 9.443 -4.617 -1.072 1.00 76.06 90 ARG A C 1
ATOM 702 O O . ARG A 1 90 ? 8.959 -5.738 -1.026 1.00 76.06 90 ARG A O 1
ATOM 709 N N . TRP A 1 91 ? 8.752 -3.525 -0.766 1.00 73.75 91 TRP A N 1
ATOM 710 C CA . TRP A 1 91 ? 7.422 -3.545 -0.163 1.00 73.75 91 TRP A CA 1
ATOM 711 C C . TRP A 1 91 ? 6.293 -3.110 -1.101 1.00 73.75 91 TRP A C 1
ATOM 713 O O . TRP A 1 91 ? 5.182 -2.957 -0.615 1.00 73.75 91 TRP A O 1
ATOM 723 N N . TYR A 1 92 ? 6.565 -2.879 -2.391 1.00 76.50 92 TYR A N 1
ATOM 724 C CA . TYR A 1 92 ? 5.596 -2.224 -3.276 1.00 76.50 92 TYR A CA 1
ATOM 725 C C . TYR A 1 92 ? 4.570 -3.182 -3.896 1.00 76.50 92 TYR A C 1
ATOM 727 O O . TYR A 1 92 ? 3.383 -3.013 -3.676 1.00 76.50 92 TYR A O 1
ATOM 735 N N . VAL A 1 93 ? 5.006 -4.204 -4.636 1.00 82.94 93 VAL A N 1
ATOM 736 C CA . VAL A 1 93 ? 4.110 -5.183 -5.281 1.00 82.94 93 VAL A CA 1
ATOM 737 C C . VAL A 1 93 ? 4.674 -6.589 -5.085 1.00 82.94 93 VAL A C 1
ATOM 739 O O . VAL A 1 93 ? 5.880 -6.745 -4.892 1.00 82.94 93 VAL A O 1
ATOM 742 N N . ASP A 1 94 ? 3.809 -7.602 -5.086 1.00 85.44 94 ASP A N 1
ATOM 743 C CA . ASP A 1 94 ? 4.213 -8.998 -4.935 1.00 85.44 94 ASP A CA 1
ATOM 744 C C . ASP A 1 94 ? 4.944 -9.524 -6.177 1.00 85.44 94 ASP A C 1
ATOM 746 O O . ASP A 1 94 ? 4.534 -9.284 -7.313 1.00 85.44 94 ASP A O 1
ATOM 750 N N . ASP A 1 95 ? 6.009 -10.297 -5.956 1.00 89.31 95 ASP A N 1
ATOM 751 C CA . ASP A 1 95 ? 6.858 -10.836 -7.026 1.00 89.31 95 ASP A CA 1
ATOM 752 C C . ASP A 1 95 ? 6.066 -11.687 -8.033 1.00 89.31 95 ASP A C 1
ATOM 754 O O . ASP A 1 95 ? 6.362 -11.666 -9.225 1.00 89.31 95 ASP A O 1
ATOM 758 N N . SER A 1 96 ? 5.013 -12.377 -7.580 1.00 89.31 96 SER A N 1
ATOM 759 C CA . SER A 1 96 ? 4.116 -13.155 -8.443 1.00 89.31 96 SER A CA 1
ATOM 760 C C . SER A 1 96 ? 3.350 -12.283 -9.436 1.00 89.31 96 SER A C 1
ATOM 762 O O . SER A 1 96 ? 3.235 -12.646 -10.605 1.00 89.31 96 SER A O 1
ATOM 764 N N . TRP A 1 97 ? 2.862 -11.119 -9.000 1.00 88.94 97 TRP A N 1
ATOM 765 C CA . TRP A 1 97 ? 2.222 -10.154 -9.890 1.00 88.94 97 TRP A CA 1
ATOM 766 C C . TRP A 1 97 ? 3.234 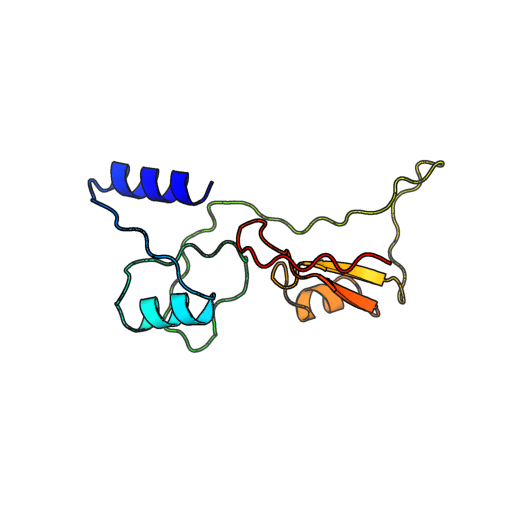-9.621 -10.905 1.00 88.94 97 TRP A C 1
ATOM 768 O O . TRP A 1 97 ? 2.911 -9.479 -12.083 1.00 88.94 97 TRP A O 1
ATOM 778 N N . ILE A 1 98 ? 4.478 -9.375 -10.485 1.00 91.44 98 ILE A N 1
ATOM 779 C CA . ILE A 1 98 ? 5.516 -8.879 -11.393 1.00 91.44 98 ILE A CA 1
ATOM 780 C C . ILE A 1 98 ? 5.853 -9.921 -12.460 1.00 91.44 98 ILE A C 1
ATOM 782 O O . ILE A 1 98 ? 5.880 -9.570 -13.634 1.00 91.44 98 ILE A O 1
ATOM 786 N N . GLU A 1 99 ? 6.057 -11.184 -12.087 1.00 91.38 99 GLU A N 1
ATOM 787 C CA . GLU A 1 99 ? 6.383 -12.252 -13.043 1.00 91.38 99 GLU A CA 1
ATOM 788 C C . GLU A 1 99 ? 5.241 -12.497 -14.043 1.00 91.38 99 GLU A C 1
ATOM 790 O O . GLU A 1 99 ? 5.488 -12.724 -15.225 1.00 91.38 99 GLU A O 1
ATOM 795 N N . GLN A 1 100 ? 3.984 -12.375 -13.604 1.00 93.50 100 GLN A N 1
ATOM 796 C CA . GLN A 1 100 ? 2.819 -12.470 -14.492 1.00 93.50 100 GLN A CA 1
ATOM 797 C C . GLN A 1 100 ? 2.771 -11.337 -15.530 1.00 93.50 100 GLN A C 1
ATOM 799 O O . GLN A 1 100 ? 2.367 -11.567 -16.668 1.00 93.50 100 GLN A O 1
ATOM 804 N N . ASN A 1 101 ? 3.182 -10.120 -15.155 1.00 92.31 101 ASN A N 1
ATOM 805 C CA . ASN A 1 101 ? 3.128 -8.940 -16.029 1.00 92.31 101 ASN A CA 1
ATOM 806 C C . ASN A 1 101 ? 4.423 -8.716 -16.836 1.00 92.31 101 ASN A C 1
ATOM 808 O O . ASN A 1 101 ? 4.397 -8.091 -17.897 1.00 92.31 101 ASN A O 1
ATOM 812 N N . PHE A 1 102 ? 5.555 -9.229 -16.354 1.00 94.25 102 PHE A N 1
ATOM 813 C CA . PHE A 1 102 ? 6.885 -9.085 -16.945 1.00 94.25 102 PHE A CA 1
ATOM 814 C C . PHE A 1 102 ? 7.613 -10.441 -16.935 1.00 94.25 102 PHE A C 1
ATOM 816 O O . PHE A 1 102 ? 8.579 -10.619 -16.195 1.00 94.25 102 PHE A O 1
ATOM 823 N N . PRO A 1 103 ? 7.178 -11.411 -17.756 1.00 95.44 103 PRO A N 1
ATOM 824 C CA . PRO A 1 103 ? 7.701 -12.774 -17.699 1.00 95.44 103 PRO A CA 1
ATOM 825 C C . PRO A 1 103 ? 9.187 -12.837 -18.066 1.00 95.44 103 PRO A C 1
ATOM 827 O O . PRO A 1 103 ? 9.624 -12.229 -19.054 1.00 95.44 103 PRO A O 1
ATOM 830 N N . GLY A 1 104 ? 9.974 -13.572 -17.280 1.00 95.06 104 GLY A N 1
ATOM 831 C CA . GLY A 1 104 ? 11.422 -13.705 -17.463 1.00 95.06 104 GLY A CA 1
ATOM 832 C C . GLY A 1 104 ? 12.228 -12.480 -17.022 1.00 95.06 104 GLY A C 1
ATOM 833 O O . GLY A 1 104 ? 13.347 -12.272 -17.506 1.00 95.06 104 GLY A O 1
ATOM 834 N N . VAL A 1 105 ? 11.674 -11.632 -16.155 1.00 95.50 105 VAL A N 1
ATOM 835 C CA . VAL A 1 105 ? 12.365 -10.449 -15.631 1.00 95.50 105 VAL A CA 1
ATOM 836 C C . VAL A 1 105 ? 13.394 -10.840 -14.569 1.00 95.50 105 VAL A C 1
ATOM 838 O O . VAL A 1 105 ? 13.189 -11.723 -13.745 1.00 95.50 105 VAL A O 1
ATOM 841 N N . THR A 1 106 ? 14.527 -10.142 -14.533 1.00 95.31 106 THR A N 1
ATOM 842 C CA . THR A 1 106 ? 15.469 -10.246 -13.411 1.00 95.31 106 THR A CA 1
ATOM 843 C C . THR A 1 106 ? 15.142 -9.186 -12.360 1.00 95.31 106 THR A C 1
ATOM 845 O O . THR A 1 106 ? 15.436 -8.000 -12.555 1.00 95.31 106 THR A O 1
ATOM 848 N N . LEU A 1 107 ? 14.563 -9.604 -11.232 1.00 93.44 107 LEU A N 1
ATOM 849 C CA . LEU A 1 107 ? 14.198 -8.712 -10.127 1.00 93.44 107 LEU A CA 1
ATOM 850 C C . LEU A 1 107 ? 15.407 -8.296 -9.283 1.00 93.44 107 LEU A C 1
ATOM 852 O O . LEU A 1 107 ? 16.294 -9.091 -8.968 1.00 93.44 107 LEU A O 1
ATOM 856 N N . ARG A 1 108 ? 15.427 -7.024 -8.880 1.00 93.12 108 ARG A N 1
ATOM 857 C CA . ARG A 1 108 ? 16.323 -6.505 -7.841 1.00 93.12 108 ARG A CA 1
ATOM 858 C C . ARG A 1 108 ? 15.541 -5.650 -6.855 1.00 93.12 108 ARG A C 1
ATOM 860 O O . ARG A 1 108 ? 15.172 -4.517 -7.168 1.00 93.12 108 ARG A O 1
ATOM 867 N N . HIS A 1 109 ? 15.346 -6.169 -5.646 1.00 90.94 109 HIS A N 1
ATOM 868 C CA . HIS A 1 109 ? 14.684 -5.428 -4.576 1.00 90.94 109 HIS A CA 1
ATOM 869 C C . HIS A 1 109 ? 15.632 -4.452 -3.889 1.00 90.94 109 HIS A C 1
ATOM 871 O O . HIS A 1 109 ? 16.723 -4.810 -3.439 1.00 90.94 109 HIS A O 1
ATOM 877 N N . PHE A 1 110 ? 15.163 -3.226 -3.710 1.00 87.38 110 PHE A N 1
ATOM 878 C CA . PHE A 1 110 ? 15.836 -2.199 -2.932 1.00 87.38 110 PHE A CA 1
ATOM 879 C C . PHE A 1 110 ? 15.076 -1.957 -1.631 1.00 87.38 110 PHE A C 1
ATOM 881 O O . PHE A 1 110 ? 13.847 -1.856 -1.602 1.00 87.38 110 PHE A O 1
ATOM 888 N N . ARG A 1 111 ? 15.816 -1.859 -0.524 1.00 78.75 111 ARG A N 1
ATOM 889 C CA . ARG A 1 111 ? 15.263 -1.350 0.732 1.00 78.75 111 ARG A CA 1
ATOM 890 C C . ARG A 1 111 ? 15.315 0.167 0.689 1.00 78.75 111 ARG A C 1
ATOM 892 O O . ARG A 1 111 ? 16.385 0.738 0.492 1.00 78.75 111 ARG A O 1
ATOM 899 N N . TYR A 1 112 ? 14.182 0.810 0.935 1.00 61.75 112 TYR A N 1
ATOM 900 C CA . TYR A 1 112 ? 14.191 2.224 1.269 1.00 61.75 112 TYR A CA 1
ATOM 901 C C . TYR A 1 112 ? 14.837 2.383 2.650 1.00 61.75 112 TYR A C 1
ATOM 903 O O . TYR A 1 112 ? 14.307 1.891 3.648 1.00 61.75 112 TYR A O 1
ATOM 911 N N . ARG A 1 113 ? 16.003 3.035 2.725 1.00 54.09 113 ARG A N 1
ATOM 912 C CA . ARG A 1 113 ? 16.555 3.476 4.009 1.00 54.09 113 ARG A CA 1
ATOM 913 C C . ARG A 1 113 ? 15.844 4.775 4.361 1.00 54.09 113 ARG A C 1
ATOM 915 O O . ARG A 1 113 ? 16.194 5.821 3.825 1.00 54.09 113 ARG A O 1
ATOM 922 N N . ARG A 1 114 ? 14.843 4.712 5.243 1.00 47.69 114 ARG A N 1
ATOM 923 C CA . ARG A 1 114 ? 14.240 5.918 5.822 1.00 47.69 114 ARG A CA 1
ATOM 924 C C . ARG A 1 114 ? 15.376 6.704 6.495 1.00 47.69 114 ARG A C 1
ATOM 926 O O . ARG A 1 114 ? 16.010 6.195 7.417 1.00 47.69 114 ARG A O 1
ATOM 933 N N . ALA A 1 115 ? 15.703 7.890 5.980 1.00 36.97 115 ALA A N 1
ATOM 934 C CA . ALA A 1 115 ? 16.588 8.818 6.674 1.00 36.97 115 ALA A CA 1
ATOM 935 C C . ALA A 1 115 ? 15.914 9.142 8.016 1.00 36.97 115 ALA A C 1
ATOM 937 O O . ALA A 1 115 ? 14.817 9.692 8.027 1.00 36.97 115 ALA A O 1
ATOM 938 N N . GLY A 1 116 ? 16.493 8.677 9.125 1.00 39.59 116 GLY A N 1
ATOM 939 C CA . GLY A 1 116 ? 15.861 8.790 10.442 1.00 39.59 116 GLY A CA 1
ATOM 940 C C . GLY A 1 116 ? 16.380 7.857 11.537 1.00 39.59 116 GLY A C 1
ATOM 941 O O . GLY A 1 116 ? 16.041 8.070 12.690 1.00 39.59 116 GLY A O 1
ATOM 942 N N . HIS A 1 117 ? 17.236 6.876 11.235 1.00 37.03 117 HIS A N 1
ATOM 943 C CA . HIS A 1 117 ? 17.979 6.150 12.273 1.00 37.03 117 HIS A CA 1
ATOM 944 C C . HIS A 1 117 ? 19.480 6.307 12.046 1.00 37.03 117 HIS A C 1
ATOM 946 O O . HIS A 1 117 ? 20.042 5.801 11.072 1.00 37.03 117 HIS A O 1
ATOM 952 N N . GLY A 1 118 ? 20.107 7.082 12.930 1.00 33.41 118 GLY A N 1
ATOM 953 C CA . GLY A 1 118 ? 21.546 7.264 12.981 1.00 33.41 118 GLY A CA 1
ATOM 954 C C . GLY A 1 118 ? 22.260 5.986 13.410 1.00 33.41 118 GLY A C 1
ATOM 955 O O . GLY A 1 118 ? 21.860 5.323 14.357 1.00 33.41 118 GLY A O 1
ATOM 956 N N . LEU A 1 119 ? 23.341 5.686 12.704 1.00 34.00 119 LEU A N 1
ATOM 957 C CA . LEU A 1 119 ? 24.611 5.248 13.274 1.00 34.00 119 LEU A CA 1
ATOM 958 C C . LEU A 1 119 ? 25.654 5.525 12.196 1.00 34.00 119 LEU A C 1
ATOM 960 O O . LEU A 1 119 ? 25.716 4.868 11.157 1.00 34.00 119 LEU A O 1
ATOM 964 N N . GLY A 1 120 ? 26.385 6.616 12.406 1.00 34.38 120 GLY A N 1
ATOM 965 C CA . GLY A 1 120 ? 27.535 6.958 11.598 1.00 34.38 120 GLY A CA 1
ATOM 966 C C . GLY A 1 120 ? 28.666 5.971 11.855 1.00 34.38 120 GLY A C 1
ATOM 967 O O . GLY A 1 120 ? 28.945 5.606 12.990 1.00 34.38 120 GLY A O 1
ATOM 968 N N . SER A 1 121 ? 29.356 5.593 10.789 1.00 31.06 121 SER A N 1
ATOM 969 C CA . SER A 1 121 ? 30.786 5.313 10.832 1.00 31.06 121 SER A CA 1
ATOM 970 C C . SER A 1 121 ? 31.345 5.563 9.435 1.00 31.06 121 SER A C 1
ATOM 972 O O . SER A 1 121 ? 31.338 4.719 8.543 1.00 31.06 121 SER A O 1
ATOM 974 N N . LEU A 1 122 ? 31.781 6.804 9.218 1.00 30.88 122 LEU A N 1
ATOM 975 C CA . LEU A 1 122 ? 32.598 7.161 8.069 1.00 30.88 122 LEU A CA 1
ATOM 976 C C . LEU A 1 122 ? 34.021 6.676 8.383 1.00 30.88 122 LEU A C 1
ATOM 978 O O . LEU A 1 122 ? 34.721 7.296 9.181 1.00 30.88 122 LEU A O 1
ATOM 982 N N . ARG A 1 123 ? 34.459 5.564 7.788 1.00 30.12 123 ARG A N 1
ATOM 983 C CA . ARG A 1 123 ? 35.894 5.267 7.696 1.00 30.12 123 ARG A CA 1
ATOM 984 C C . ARG A 1 123 ? 36.410 5.943 6.430 1.00 30.12 123 ARG A C 1
ATOM 986 O O . ARG A 1 123 ? 36.093 5.505 5.327 1.00 30.12 123 ARG A O 1
ATOM 993 N N . ARG A 1 124 ? 37.166 7.031 6.599 1.00 36.31 124 ARG A N 1
ATOM 994 C CA . ARG A 1 124 ? 38.006 7.580 5.528 1.00 36.31 124 ARG A CA 1
ATOM 995 C C . ARG A 1 124 ? 39.107 6.563 5.202 1.00 36.31 124 ARG A C 1
ATOM 997 O O . ARG A 1 124 ? 39.667 5.958 6.118 1.00 36.31 124 ARG A O 1
ATOM 1004 N N . LYS A 1 125 ? 39.406 6.400 3.918 1.00 42.12 125 LYS A N 1
ATOM 1005 C CA . LYS A 1 125 ? 40.798 6.310 3.478 1.00 42.12 125 LYS A CA 1
ATOM 1006 C C . LYS A 1 125 ? 41.184 7.689 2.972 1.00 42.12 125 LYS A C 1
ATOM 1008 O O . LYS A 1 125 ? 40.286 8.339 2.390 1.00 42.12 125 LYS A O 1
#

Radius of gyration: 19.6 Å; chains: 1; bounding box: 58×31×50 Å

pLDDT: mean 82.42, std 17.03, range [30.12, 96.62]